Protein AF-A0A7C3HIM6-F1 (afdb_monomer_lite)

pLDDT: mean 92.61, std 7.05, range [68.31, 98.56]

Sequence (93 aa):
MKTLIVLCTMFIWVIGAFGQSPQSFRYQCIVRDGNGDLVVNQPVSFQISLISGSVTGAVMYVETHDVTTNPFGLASLSIGEGTLVSGSFAGIN

Radius of gyration: 21.49 Å; chains: 1; bounding box: 49×36×57 Å

Secondary structure (DSSP, 8-state):
-HHHHHHHHHHHHHHT-PPPPPS-EEEEEE-B-TTS-B--S-EEEEEEEEE-SSTTS-EEEEEEEEEE--TT-EEEEEETSSEEEEE-GGG--

Structure (mmCIF, N/CA/C/O backbone):
data_AF-A0A7C3HIM6-F1
#
_entry.id   AF-A0A7C3HIM6-F1
#
loop_
_atom_site.group_PDB
_atom_site.id
_atom_site.type_symbol
_atom_site.label_atom_id
_atom_site.label_alt_id
_atom_site.label_comp_id
_atom_site.label_asym_id
_atom_site.label_entity_id
_atom_site.label_seq_id
_atom_site.pdbx_PDB_ins_code
_atom_site.Cartn_x
_atom_site.Cartn_y
_atom_site.Cartn_z
_atom_site.occupancy
_atom_site.B_iso_or_equiv
_atom_sit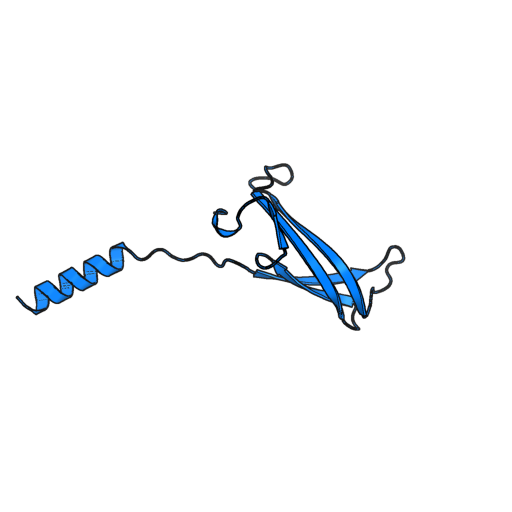e.auth_seq_id
_atom_site.auth_comp_id
_atom_site.auth_asym_id
_atom_site.auth_atom_id
_atom_site.pdbx_PDB_model_num
ATOM 1 N N . MET A 1 1 ? 41.279 12.942 -34.809 1.00 70.44 1 MET A N 1
ATOM 2 C CA . MET A 1 1 ? 39.866 13.219 -35.172 1.00 70.44 1 MET A CA 1
ATOM 3 C C . MET A 1 1 ? 38.920 12.132 -34.668 1.00 70.44 1 MET A C 1
ATOM 5 O O . MET A 1 1 ? 38.007 12.466 -33.932 1.00 70.44 1 MET A O 1
ATOM 9 N N . LYS A 1 2 ? 39.162 10.843 -34.958 1.00 79.00 2 LYS A N 1
ATOM 10 C CA . LYS A 1 2 ? 38.339 9.723 -34.449 1.00 79.00 2 LYS A CA 1
ATOM 11 C C . LYS A 1 2 ? 38.202 9.689 -32.916 1.00 79.00 2 LYS A C 1
ATOM 13 O O . LYS A 1 2 ? 37.100 9.547 -32.409 1.00 79.00 2 LYS A O 1
ATOM 18 N N . THR A 1 3 ? 39.298 9.899 -32.187 1.00 83.75 3 THR A N 1
ATOM 19 C CA . THR A 1 3 ? 39.316 9.967 -30.713 1.00 83.75 3 THR A CA 1
ATOM 20 C C . THR A 1 3 ? 38.520 11.143 -30.147 1.00 83.75 3 THR A C 1
ATOM 22 O O . THR A 1 3 ? 37.834 10.986 -29.146 1.00 83.75 3 THR A O 1
ATOM 25 N N . LEU A 1 4 ? 38.561 12.300 -30.815 1.00 88.00 4 LEU A N 1
ATOM 26 C CA . LEU A 1 4 ? 37.798 13.486 -30.417 1.00 88.00 4 LEU A CA 1
ATOM 27 C C . LEU A 1 4 ? 36.288 13.265 -30.595 1.00 88.00 4 LEU A C 1
ATOM 29 O O . LEU A 1 4 ? 35.515 13.617 -29.715 1.00 88.00 4 LEU A O 1
ATOM 33 N N . ILE A 1 5 ? 35.883 12.623 -31.697 1.00 91.44 5 ILE A N 1
ATOM 34 C CA . ILE A 1 5 ? 34.478 12.276 -31.952 1.00 91.44 5 ILE A CA 1
ATOM 35 C C . ILE A 1 5 ? 33.963 11.321 -30.869 1.00 91.44 5 ILE A C 1
ATOM 37 O O . ILE A 1 5 ? 32.925 11.594 -30.281 1.00 91.44 5 ILE A O 1
ATOM 41 N N . VAL A 1 6 ? 34.716 10.263 -30.543 1.00 91.81 6 VAL A N 1
ATOM 42 C CA . VAL A 1 6 ? 34.343 9.302 -29.487 1.00 91.81 6 VAL A CA 1
ATOM 43 C C . VAL A 1 6 ? 34.192 9.989 -28.125 1.00 91.81 6 VAL A C 1
ATOM 45 O O . VAL A 1 6 ? 33.221 9.726 -27.419 1.0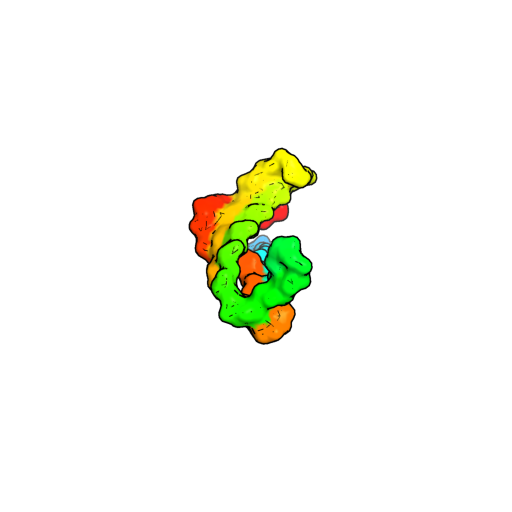0 91.81 6 VAL A O 1
ATOM 48 N N . LEU A 1 7 ? 35.106 10.901 -27.776 1.00 90.75 7 LEU A N 1
ATOM 49 C CA . LEU A 1 7 ? 35.046 11.641 -26.515 1.00 90.75 7 LEU A CA 1
ATOM 50 C C . LEU A 1 7 ? 33.813 12.556 -26.452 1.00 90.75 7 LEU A C 1
ATOM 52 O O . LEU A 1 7 ? 33.105 12.562 -25.449 1.00 90.75 7 LEU A O 1
ATOM 56 N N . CYS A 1 8 ? 33.516 13.284 -27.533 1.00 89.56 8 CYS A N 1
ATOM 57 C CA . CYS A 1 8 ? 32.324 14.127 -27.621 1.00 89.56 8 CYS A CA 1
ATOM 58 C C . CYS A 1 8 ? 31.035 13.304 -27.534 1.00 89.56 8 CYS A C 1
ATOM 60 O O . CYS A 1 8 ? 30.113 13.701 -26.826 1.00 89.56 8 CYS A O 1
ATOM 62 N N . THR A 1 9 ? 30.966 12.146 -28.199 1.00 87.50 9 THR A N 1
ATOM 63 C CA . THR A 1 9 ? 29.803 11.256 -28.099 1.00 87.50 9 THR A CA 1
ATOM 64 C C . THR A 1 9 ? 29.626 10.755 -26.668 1.00 87.50 9 THR A C 1
ATOM 66 O O . THR A 1 9 ? 28.525 10.836 -26.136 1.00 87.50 9 THR A O 1
ATOM 69 N N . MET A 1 10 ? 30.697 10.312 -26.007 1.00 87.12 10 MET A N 1
ATOM 70 C CA . MET A 1 10 ? 30.636 9.850 -24.616 1.00 87.12 10 MET A CA 1
ATOM 71 C C . MET A 1 10 ? 30.191 10.963 -23.656 1.00 87.12 10 MET A C 1
ATOM 73 O O . MET A 1 10 ? 29.386 10.716 -22.763 1.00 87.12 10 MET A O 1
ATOM 77 N N . PHE A 1 11 ? 30.651 12.197 -23.875 1.00 85.25 11 PHE A N 1
ATOM 78 C CA . PHE A 1 11 ? 30.257 13.350 -23.066 1.00 85.25 11 PHE A CA 1
ATOM 79 C C . PHE A 1 11 ? 28.763 13.674 -23.212 1.00 85.25 11 PHE A C 1
ATOM 81 O O . PHE A 1 11 ? 28.106 13.962 -22.220 1.00 85.25 11 PHE A O 1
ATOM 88 N N . ILE A 1 12 ? 28.198 13.545 -24.418 1.00 87.00 12 ILE A N 1
ATOM 89 C CA . ILE A 1 12 ? 26.761 13.761 -24.670 1.00 87.00 12 ILE A CA 1
ATOM 90 C C . ILE A 1 12 ? 25.891 12.745 -23.911 1.00 87.00 12 ILE A C 1
ATOM 92 O O . ILE A 1 12 ? 24.845 13.114 -23.383 1.00 87.00 12 ILE A O 1
ATOM 96 N N . TRP A 1 13 ? 26.332 11.489 -23.797 1.00 81.88 13 TRP A N 1
ATOM 97 C CA . TRP A 1 13 ? 25.593 10.447 -23.071 1.00 81.88 13 TRP A CA 1
ATOM 98 C C . TRP A 1 13 ? 25.547 10.670 -21.555 1.00 81.88 13 TRP A C 1
ATOM 100 O O . TRP A 1 13 ? 24.551 10.329 -20.921 1.00 81.88 13 TRP A O 1
ATOM 110 N N . VAL A 1 14 ? 26.583 11.274 -20.968 1.00 83.25 14 VAL A N 1
ATOM 111 C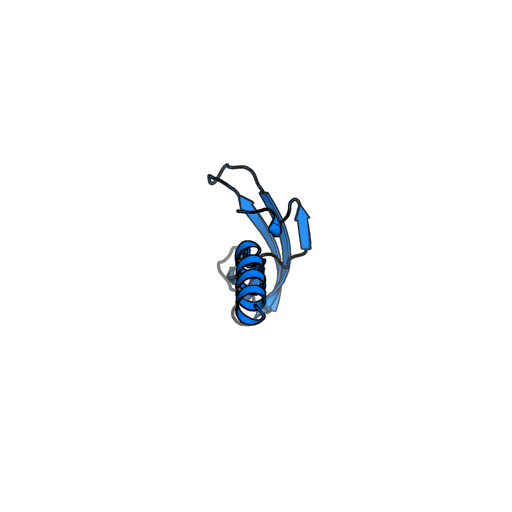 CA . VAL A 1 14 ? 26.633 11.546 -19.519 1.00 83.25 14 VAL A CA 1
ATOM 112 C C . VAL A 1 14 ? 25.644 12.643 -19.109 1.00 83.25 14 VAL A C 1
ATOM 114 O O . VAL A 1 14 ? 25.092 12.587 -18.015 1.00 83.25 14 VAL A O 1
ATOM 117 N N . ILE A 1 15 ? 25.361 13.610 -19.986 1.00 79.12 15 ILE A N 1
ATOM 118 C CA . ILE A 1 15 ? 24.468 14.742 -19.677 1.00 79.12 15 ILE A CA 1
ATOM 119 C C . ILE A 1 15 ? 22.996 14.290 -19.572 1.00 79.12 15 ILE A C 1
ATOM 121 O O . ILE A 1 15 ? 22.197 14.942 -18.908 1.00 79.12 15 ILE A O 1
ATOM 125 N N . GLY A 1 16 ? 22.631 13.166 -20.201 1.00 73.81 16 GLY A N 1
ATOM 126 C CA . GLY A 1 16 ? 21.267 12.622 -20.192 1.00 73.81 16 GLY A CA 1
ATOM 127 C C . GLY A 1 16 ? 20.970 11.613 -19.077 1.00 73.81 16 GLY A C 1
ATOM 128 O O . GLY A 1 16 ? 19.878 11.047 -19.052 1.00 73.81 16 GLY A O 1
ATOM 129 N N . ALA A 1 17 ? 21.922 11.337 -18.184 1.00 78.62 17 ALA A N 1
ATOM 130 C CA . ALA A 1 17 ? 21.743 10.340 -17.136 1.00 78.62 17 ALA A CA 1
ATOM 131 C C . ALA A 1 17 ? 20.921 10.907 -15.963 1.00 78.62 17 ALA A C 1
ATOM 133 O O . ALA A 1 17 ? 21.454 11.582 -15.085 1.00 78.62 17 ALA A O 1
ATOM 134 N N . PHE A 1 18 ? 19.622 10.601 -15.926 1.00 78.88 18 PHE A N 1
ATOM 135 C CA . PHE A 1 18 ? 18.778 10.809 -14.746 1.00 78.88 18 PHE A CA 1
ATOM 136 C C . PHE A 1 18 ? 18.765 9.546 -13.877 1.00 78.88 18 PHE A C 1
ATOM 138 O O . PHE A 1 18 ? 18.642 8.433 -14.391 1.00 78.88 18 PHE A O 1
ATOM 145 N N . GLY A 1 19 ? 18.862 9.705 -12.557 1.00 79.25 19 GLY A N 1
ATOM 146 C CA . GLY A 1 19 ? 18.645 8.600 -11.624 1.00 79.25 19 GLY A CA 1
ATOM 147 C C . GLY A 1 19 ? 17.160 8.247 -11.558 1.00 79.25 19 GLY A C 1
ATOM 148 O O . GLY A 1 19 ? 16.353 9.087 -11.172 1.00 79.25 19 GLY A O 1
ATOM 149 N N . GLN A 1 20 ? 16.794 7.021 -11.935 1.00 80.12 20 GLN A N 1
ATOM 150 C CA . GLN A 1 20 ? 15.435 6.506 -11.737 1.00 80.12 20 GLN A CA 1
ATOM 151 C C . GLN A 1 20 ? 15.237 6.220 -10.240 1.00 80.12 20 GLN A C 1
ATOM 153 O O . GLN A 1 20 ? 15.971 5.407 -9.672 1.00 80.12 20 GLN A O 1
ATOM 158 N N . SER A 1 21 ? 14.273 6.884 -9.595 1.00 83.62 21 SER A N 1
ATOM 159 C CA . SER A 1 21 ? 13.882 6.541 -8.226 1.00 83.62 21 SER A CA 1
ATOM 160 C C . SER A 1 21 ? 13.173 5.179 -8.213 1.00 83.62 21 SER A C 1
ATOM 162 O O . SER A 1 21 ? 12.411 4.875 -9.142 1.00 83.62 21 SER A O 1
ATOM 164 N N . PRO A 1 22 ? 13.405 4.334 -7.188 1.00 87.88 22 PRO A N 1
ATOM 165 C CA . PRO A 1 22 ? 12.655 3.095 -7.027 1.00 87.88 22 PRO A CA 1
ATOM 166 C C . PRO A 1 22 ? 11.149 3.373 -7.018 1.00 87.88 22 PRO A C 1
ATOM 168 O O . PRO A 1 22 ? 10.685 4.263 -6.312 1.00 87.88 22 PRO A O 1
ATOM 171 N N . GLN A 1 23 ? 10.396 2.604 -7.801 1.00 90.50 23 GLN A N 1
ATOM 172 C CA . GLN A 1 23 ? 8.940 2.754 -7.925 1.00 90.50 23 GLN A CA 1
ATOM 173 C C . GLN A 1 23 ? 8.163 1.898 -6.919 1.00 90.50 23 GLN A C 1
ATOM 175 O O . GLN A 1 23 ? 6.937 1.902 -6.916 1.00 90.50 23 GLN A O 1
ATOM 180 N N . SER A 1 24 ? 8.873 1.156 -6.070 1.00 94.81 24 SER A N 1
ATOM 181 C CA . SER A 1 24 ? 8.276 0.370 -5.003 1.00 94.81 24 SER A CA 1
ATOM 182 C C . SER A 1 24 ? 9.265 0.108 -3.870 1.00 94.81 24 SER A C 1
ATOM 184 O O . SER A 1 24 ? 10.485 0.211 -4.037 1.00 94.81 24 SER A O 1
ATOM 186 N N . PHE A 1 25 ? 8.741 -0.233 -2.694 1.00 95.19 25 PHE A N 1
ATOM 187 C CA . PHE A 1 25 ? 9.533 -0.696 -1.556 1.00 95.19 25 PHE A CA 1
ATOM 188 C C . PHE A 1 25 ? 8.779 -1.751 -0.742 1.00 95.19 25 PHE A C 1
ATOM 190 O O . PHE A 1 25 ? 7.555 -1.861 -0.789 1.00 95.19 25 PHE A O 1
ATOM 197 N N . ARG A 1 26 ? 9.519 -2.570 0.011 1.00 97.38 26 ARG A N 1
ATOM 198 C CA . ARG A 1 26 ? 8.940 -3.677 0.784 1.00 97.38 26 ARG A CA 1
ATOM 199 C C . ARG A 1 26 ? 8.494 -3.201 2.161 1.00 97.38 26 ARG A C 1
ATOM 201 O O . ARG A 1 26 ? 9.232 -2.493 2.840 1.00 97.38 26 ARG A O 1
ATOM 208 N N . TYR A 1 27 ? 7.329 -3.664 2.598 1.00 97.56 27 TYR A N 1
ATOM 209 C CA . TYR A 1 27 ? 6.842 -3.472 3.961 1.00 97.56 27 TYR A CA 1
ATOM 210 C C . TYR A 1 27 ? 6.313 -4.793 4.518 1.00 97.56 27 TYR A C 1
ATOM 212 O O . TYR A 1 27 ? 5.684 -5.569 3.799 1.00 97.56 27 TYR A O 1
ATOM 220 N N . GLN A 1 28 ? 6.586 -5.063 5.792 1.00 97.94 28 GLN A N 1
ATOM 221 C CA . GLN A 1 28 ? 6.078 -6.240 6.489 1.00 97.94 28 GLN A CA 1
ATOM 222 C C . GLN A 1 28 ? 5.513 -5.838 7.845 1.00 97.94 28 GLN A C 1
ATOM 224 O O . GLN A 1 28 ? 6.110 -5.031 8.557 1.00 97.94 28 GLN A O 1
ATOM 229 N N . CYS A 1 29 ? 4.379 -6.425 8.213 1.00 97.50 29 CYS A N 1
ATOM 230 C CA . CYS A 1 29 ? 3.758 -6.214 9.515 1.00 97.50 29 CYS A CA 1
ATOM 231 C C . CYS A 1 29 ? 3.112 -7.496 10.037 1.00 97.50 29 CYS A C 1
ATOM 233 O O . CYS A 1 29 ? 2.797 -8.403 9.270 1.00 97.50 29 CYS A O 1
ATOM 235 N N . ILE A 1 30 ? 2.919 -7.569 11.353 1.00 98.19 30 ILE A N 1
ATOM 236 C CA . ILE A 1 30 ? 2.155 -8.638 12.000 1.00 98.19 30 ILE A CA 1
ATOM 237 C C . ILE A 1 30 ? 0.759 -8.098 12.287 1.00 98.19 30 ILE A C 1
ATOM 239 O O . ILE A 1 30 ? 0.621 -7.075 12.960 1.00 98.19 30 ILE A O 1
ATOM 243 N N . VAL A 1 31 ? -0.264 -8.786 11.792 1.00 98.19 31 VAL A N 1
ATOM 244 C CA . VAL A 1 31 ? -1.664 -8.401 11.974 1.00 98.19 31 VAL A CA 1
ATOM 245 C C . VAL A 1 31 ? -2.224 -9.076 13.221 1.00 98.19 31 VAL A C 1
ATOM 247 O O . VAL A 1 31 ? -2.093 -10.290 13.403 1.00 98.19 31 VAL A O 1
ATOM 250 N N . ARG A 1 32 ? -2.859 -8.276 14.079 1.00 98.00 32 ARG A N 1
ATOM 251 C CA . ARG A 1 32 ? -3.572 -8.729 15.275 1.00 98.00 32 ARG A CA 1
ATOM 252 C C . ARG A 1 32 ? -5.012 -8.239 15.253 1.00 98.00 32 ARG A C 1
ATOM 254 O O . ARG A 1 32 ? -5.291 -7.202 14.654 1.00 98.00 32 ARG A O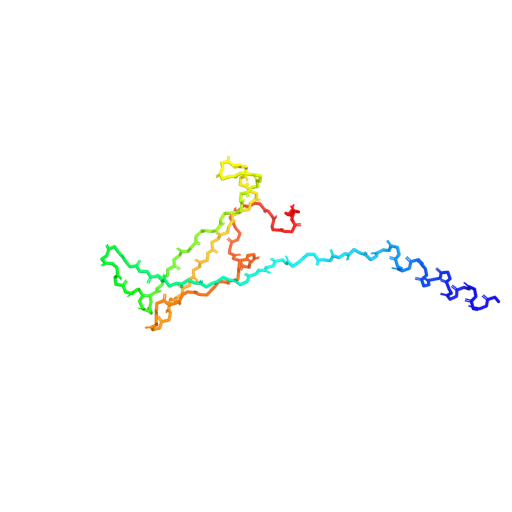 1
ATOM 261 N N . ASP A 1 33 ? -5.904 -8.987 15.887 1.00 96.44 33 ASP A N 1
ATOM 262 C CA . ASP A 1 33 ? -7.307 -8.609 16.036 1.00 96.44 33 ASP A CA 1
ATOM 263 C C . ASP A 1 33 ? -7.545 -7.702 17.262 1.00 96.44 33 ASP A C 1
ATOM 265 O O . ASP A 1 33 ? -6.608 -7.279 17.946 1.00 96.44 33 ASP A O 1
ATOM 269 N N . GLY A 1 34 ? -8.814 -7.390 17.545 1.00 96.38 34 GLY A N 1
ATOM 270 C CA . GLY A 1 34 ? -9.205 -6.539 18.675 1.00 96.38 34 GLY A CA 1
ATOM 271 C C . GLY A 1 34 ? -8.922 -7.131 20.062 1.00 96.38 34 GLY A C 1
ATOM 272 O O . GLY A 1 34 ? -8.885 -6.379 21.033 1.00 96.38 34 GLY A O 1
ATOM 273 N N . ASN A 1 35 ? -8.687 -8.442 20.160 1.00 97.50 35 ASN A N 1
ATOM 274 C CA . ASN A 1 35 ? -8.291 -9.123 21.394 1.00 97.50 35 ASN A CA 1
ATOM 275 C C . ASN A 1 35 ? -6.762 -9.232 21.527 1.00 97.50 35 ASN A C 1
ATOM 277 O O . ASN A 1 35 ? -6.256 -9.632 22.575 1.00 97.50 35 ASN A O 1
ATOM 281 N N . GLY A 1 36 ? -6.017 -8.844 20.487 1.00 96.62 36 GLY A N 1
ATOM 282 C CA . GLY A 1 36 ? -4.564 -8.955 20.416 1.00 96.62 36 GLY A CA 1
ATOM 283 C C . GLY A 1 36 ? -4.074 -10.297 19.871 1.00 96.62 36 GLY A C 1
ATOM 284 O O . GLY A 1 36 ? -2.856 -10.506 19.810 1.00 96.62 36 GLY A O 1
ATOM 285 N N . ASP A 1 37 ? -4.974 -11.179 19.439 1.00 98.06 37 ASP A N 1
ATOM 286 C CA . ASP A 1 37 ? -4.631 -12.475 18.861 1.00 98.06 37 ASP A CA 1
ATOM 287 C C . ASP A 1 37 ? -4.108 -12.316 17.431 1.00 98.06 37 ASP A C 1
ATOM 289 O O . ASP A 1 37 ? -4.438 -11.362 16.725 1.00 98.06 37 ASP A O 1
ATOM 293 N N . LEU A 1 38 ? -3.240 -13.236 16.996 1.00 98.12 38 LEU A N 1
ATOM 294 C CA . LEU A 1 38 ? -2.689 -13.204 15.641 1.00 98.12 38 LEU A CA 1
ATOM 295 C C . LEU A 1 38 ? -3.770 -13.541 14.611 1.00 98.12 38 LEU A C 1
ATOM 297 O O . LEU A 1 38 ? -4.417 -14.585 14.687 1.00 98.12 38 LEU A O 1
ATOM 301 N N . VAL A 1 39 ? -3.875 -12.712 13.575 1.00 98.25 39 VAL A N 1
ATOM 302 C CA . VAL A 1 39 ? -4.712 -12.997 12.407 1.00 98.25 39 VAL A CA 1
ATOM 303 C C . VAL A 1 39 ? -3.910 -13.893 11.466 1.00 98.25 39 VAL A C 1
ATOM 305 O O . VAL A 1 39 ? -3.134 -13.401 10.652 1.00 98.25 39 VAL A O 1
ATOM 308 N N . VAL A 1 40 ? -4.033 -15.214 11.609 1.00 98.31 40 VAL A N 1
ATOM 309 C CA . VAL A 1 40 ? -3.219 -16.211 10.880 1.00 98.31 40 VAL A CA 1
ATOM 310 C C . VAL A 1 40 ? -3.956 -16.805 9.679 1.00 98.31 40 VAL A C 1
ATOM 312 O O . VAL A 1 40 ? -5.090 -17.252 9.819 1.00 98.31 40 VAL A O 1
ATOM 315 N N . ASN A 1 41 ? -3.300 -16.886 8.515 1.00 98.00 41 ASN A N 1
ATOM 316 C CA . ASN A 1 41 ? -3.862 -17.476 7.287 1.00 98.00 41 ASN A CA 1
ATOM 317 C C . ASN A 1 41 ? -5.225 -16.890 6.874 1.00 98.00 41 ASN A C 1
ATOM 319 O O . ASN A 1 41 ? -6.095 -17.619 6.399 1.00 98.00 41 ASN A O 1
ATOM 323 N N . GLN A 1 42 ? -5.423 -15.584 7.072 1.00 98.00 42 GLN A N 1
ATOM 324 C CA . GLN A 1 42 ? -6.670 -14.893 6.732 1.00 98.00 42 GLN A CA 1
ATOM 325 C C . GLN A 1 42 ? -6.419 -13.784 5.705 1.00 98.00 42 GLN A C 1
ATOM 327 O O . GLN A 1 42 ? -5.352 -13.159 5.740 1.00 98.00 42 GLN A O 1
ATOM 332 N N . PRO A 1 43 ? -7.383 -13.515 4.805 1.00 97.81 43 PRO A N 1
ATOM 333 C CA . PRO A 1 43 ? -7.325 -12.364 3.917 1.00 97.81 43 PRO A CA 1
ATOM 334 C C . PRO A 1 43 ? -7.473 -11.064 4.718 1.00 97.81 43 PRO A C 1
ATOM 336 O O . PRO A 1 43 ? -8.352 -10.938 5.571 1.00 97.81 43 PRO A O 1
ATOM 339 N N . VAL A 1 44 ? -6.611 -10.094 4.426 1.00 97.62 44 VAL A N 1
ATOM 340 C CA . VAL A 1 44 ? -6.596 -8.761 5.029 1.00 97.62 44 VAL A CA 1
ATOM 341 C C . VAL A 1 44 ? -6.354 -7.731 3.930 1.00 97.62 44 VAL A C 1
ATOM 343 O O . VAL A 1 44 ? -5.406 -7.849 3.150 1.00 97.62 44 VAL A O 1
ATOM 346 N N . SER A 1 45 ? -7.202 -6.707 3.898 1.00 97.69 45 SER A N 1
ATOM 347 C CA . SER A 1 45 ? -7.078 -5.584 2.971 1.00 97.69 45 SER A CA 1
ATOM 348 C C . SER A 1 45 ? -6.368 -4.411 3.644 1.00 97.69 45 SER A C 1
ATOM 350 O O . SER A 1 45 ? -6.706 -4.023 4.763 1.00 97.69 45 SER A O 1
ATOM 352 N N . PHE A 1 46 ? -5.405 -3.818 2.947 1.00 98.19 46 PHE A N 1
ATOM 353 C CA . PHE A 1 46 ? -4.660 -2.641 3.380 1.00 98.19 46 PHE A CA 1
ATOM 354 C C . PHE A 1 46 ? -4.918 -1.490 2.416 1.00 98.19 46 PHE A C 1
ATOM 356 O O . PHE A 1 46 ? -4.932 -1.689 1.205 1.00 98.19 46 PHE A O 1
ATOM 363 N N . GLN A 1 47 ? -5.060 -0.279 2.951 1.00 98.00 47 GLN A N 1
ATOM 364 C CA . GLN A 1 47 ? -4.967 0.956 2.178 1.00 98.00 47 GLN A CA 1
ATOM 365 C C . GLN A 1 47 ? -3.699 1.690 2.597 1.00 98.00 47 GLN A C 1
ATOM 367 O O . GLN A 1 47 ? -3.472 1.907 3.788 1.00 98.00 47 GLN A O 1
ATOM 372 N N . ILE A 1 48 ? -2.886 2.070 1.618 1.00 97.56 48 ILE A N 1
ATOM 373 C CA . ILE A 1 48 ? -1.648 2.811 1.827 1.00 97.56 48 ILE A CA 1
ATOM 374 C C . ILE A 1 48 ? -1.819 4.196 1.222 1.00 97.56 48 ILE A C 1
ATOM 376 O O . ILE A 1 48 ? -2.121 4.319 0.038 1.00 97.56 48 ILE A O 1
ATOM 380 N N . SER A 1 49 ? -1.596 5.224 2.039 1.00 96.19 49 SER A N 1
ATOM 381 C CA . SER A 1 49 ? -1.669 6.628 1.634 1.00 96.19 49 SER A CA 1
ATOM 382 C C . SER A 1 49 ? -0.329 7.303 1.898 1.00 96.19 49 SER A C 1
ATOM 384 O O . SER A 1 49 ? 0.170 7.269 3.023 1.00 96.19 49 SER A O 1
ATOM 386 N N . LEU A 1 50 ? 0.247 7.936 0.877 1.00 93.88 50 LEU A N 1
ATOM 387 C CA . LEU A 1 50 ? 1.462 8.737 1.016 1.00 93.88 50 LEU A CA 1
ATOM 388 C C . LEU A 1 50 ? 1.085 10.211 1.146 1.00 93.88 50 LEU A C 1
ATOM 390 O O . LEU A 1 50 ? 0.448 10.785 0.261 1.00 93.88 50 LEU A O 1
ATOM 394 N N . ILE A 1 51 ? 1.475 10.808 2.270 1.00 93.81 51 ILE A N 1
ATOM 395 C CA . ILE A 1 51 ? 1.163 12.191 2.638 1.00 93.81 51 ILE A CA 1
ATOM 396 C C . ILE A 1 51 ? 2.453 13.009 2.575 1.00 93.81 51 ILE A C 1
ATOM 398 O O . ILE A 1 51 ? 3.486 12.566 3.077 1.00 93.81 51 ILE A O 1
ATOM 402 N N . SER A 1 52 ? 2.410 14.189 1.954 1.00 89.88 52 SER A N 1
ATOM 403 C CA . SER A 1 52 ? 3.594 15.039 1.778 1.00 89.88 52 SER A CA 1
ATOM 404 C C . SER A 1 52 ? 3.665 16.189 2.787 1.00 89.88 52 SER A C 1
ATOM 406 O O . SER A 1 52 ? 2.659 16.820 3.113 1.00 89.88 52 SER A O 1
ATOM 408 N N . GLY A 1 53 ? 4.877 16.490 3.264 1.00 88.88 53 GLY A N 1
ATOM 409 C CA . GLY A 1 53 ? 5.209 17.653 4.097 1.00 88.88 53 GLY A CA 1
ATOM 410 C C . GLY A 1 53 ? 4.884 17.512 5.587 1.00 88.88 53 GLY A C 1
ATOM 411 O O . GLY A 1 53 ? 5.734 17.801 6.427 1.00 88.88 53 GLY A O 1
ATOM 412 N N . SER A 1 54 ? 3.679 17.064 5.940 1.00 90.88 54 SER A N 1
ATOM 413 C CA . SER A 1 54 ? 3.271 16.843 7.334 1.00 90.88 54 SER A CA 1
ATOM 414 C C . SER A 1 54 ? 2.250 15.711 7.451 1.00 90.88 54 SER A C 1
ATOM 416 O O . SER A 1 54 ? 1.688 15.260 6.457 1.00 90.88 54 SER A O 1
ATOM 418 N N . VAL A 1 55 ? 1.956 15.282 8.682 1.00 88.44 55 VAL A N 1
ATOM 419 C CA . VAL A 1 55 ? 0.928 14.259 8.962 1.00 88.44 55 VAL A CA 1
ATOM 420 C C . VAL A 1 55 ? -0.490 14.678 8.545 1.00 88.44 55 VAL A C 1
ATOM 422 O O . VAL A 1 55 ? -1.353 13.825 8.378 1.00 88.44 55 VAL A O 1
ATOM 425 N N . THR A 1 56 ? -0.731 15.979 8.363 1.00 91.44 56 THR A N 1
ATOM 426 C CA . THR A 1 56 ? -1.994 16.550 7.863 1.00 91.44 56 THR A CA 1
ATOM 427 C C . THR A 1 56 ? -1.854 17.137 6.456 1.00 91.44 56 THR A C 1
ATOM 429 O O . THR A 1 56 ? -2.706 17.912 6.023 1.00 91.44 56 THR A O 1
ATOM 432 N N . GLY A 1 57 ? -0.758 16.829 5.762 1.00 90.56 57 GLY A N 1
ATOM 433 C CA . GLY A 1 57 ? -0.473 17.339 4.430 1.00 90.56 57 GLY A CA 1
ATOM 434 C C . GLY A 1 57 ? -1.382 16.757 3.347 1.00 90.56 57 GLY A C 1
ATOM 435 O O . GLY A 1 57 ? -2.322 16.005 3.607 1.00 90.56 57 GLY A O 1
ATOM 436 N N . ALA A 1 58 ? -1.089 17.106 2.097 1.00 91.69 58 ALA A N 1
ATOM 437 C CA . ALA A 1 58 ? -1.825 16.570 0.960 1.00 91.69 58 ALA A CA 1
ATOM 438 C C . ALA A 1 58 ? -1.505 15.082 0.756 1.00 91.69 58 ALA A C 1
ATOM 440 O O . ALA A 1 58 ? -0.341 14.672 0.801 1.00 91.69 58 ALA A O 1
ATOM 441 N N . VAL A 1 59 ? -2.544 14.287 0.491 1.00 94.50 59 VAL A N 1
ATOM 442 C CA . VAL A 1 59 ? -2.396 12.895 0.060 1.00 94.50 59 VAL A CA 1
ATOM 443 C C . VAL A 1 59 ? -1.985 12.896 -1.410 1.00 94.50 59 VAL A C 1
ATOM 445 O O . VAL A 1 59 ? -2.747 13.330 -2.271 1.00 94.50 59 VAL A O 1
ATOM 448 N N . MET A 1 60 ? -0.773 12.426 -1.690 1.00 94.31 60 MET A N 1
ATOM 449 C CA . MET A 1 60 ? -0.186 12.428 -3.034 1.00 94.31 60 MET A CA 1
ATOM 450 C C . MET A 1 60 ? -0.440 11.125 -3.792 1.00 94.31 60 MET A C 1
ATOM 452 O O . MET A 1 60 ? -0.386 11.103 -5.022 1.00 94.31 60 MET A O 1
ATOM 456 N N . TYR A 1 61 ? -0.698 10.038 -3.065 1.00 96.38 61 TYR A N 1
ATOM 457 C CA . TYR A 1 61 ? -0.879 8.705 -3.625 1.00 96.38 61 TYR A CA 1
ATOM 458 C C . TYR A 1 61 ? -1.671 7.820 -2.674 1.00 96.38 61 TYR A C 1
ATOM 460 O O . TYR A 1 61 ? -1.434 7.860 -1.464 1.00 96.38 61 TYR A O 1
ATOM 468 N N . VAL A 1 62 ? -2.580 7.022 -3.233 1.00 97.81 62 VAL A N 1
ATOM 469 C CA . VAL A 1 62 ? -3.352 6.010 -2.511 1.00 97.81 62 VAL A CA 1
ATOM 470 C C . VAL A 1 62 ? -3.394 4.723 -3.325 1.00 97.81 62 VAL A C 1
ATOM 472 O O . VAL A 1 62 ? -3.745 4.737 -4.507 1.00 97.81 62 VAL A O 1
ATOM 475 N N . GLU A 1 63 ? -3.110 3.603 -2.670 1.00 98.19 63 GLU A N 1
ATOM 476 C CA . GLU A 1 63 ? -3.267 2.258 -3.225 1.00 98.19 63 GLU A CA 1
ATOM 477 C C . GLU A 1 63 ? -3.904 1.304 -2.215 1.00 98.19 63 GLU A C 1
ATOM 479 O O . GLU A 1 63 ? -3.916 1.562 -1.007 1.00 98.19 63 GLU A O 1
ATOM 484 N N . THR A 1 64 ? -4.404 0.175 -2.710 1.00 98.50 64 THR A N 1
ATOM 485 C CA . THR A 1 64 ? -4.884 -0.933 -1.885 1.00 98.50 64 THR A CA 1
ATOM 486 C C . THR A 1 64 ? -4.139 -2.230 -2.170 1.00 98.50 64 THR A C 1
ATOM 488 O O . THR A 1 64 ? -3.669 -2.476 -3.281 1.00 98.50 64 THR A O 1
ATOM 491 N N . HIS A 1 65 ? -4.050 -3.078 -1.149 1.00 98.44 65 HIS A N 1
ATOM 492 C CA . HIS A 1 65 ? -3.473 -4.418 -1.220 1.00 98.44 65 HIS A CA 1
ATOM 493 C C . HIS A 1 65 ? -4.403 -5.413 -0.549 1.00 98.44 65 HIS A C 1
ATOM 495 O O . HIS A 1 65 ? -4.794 -5.198 0.594 1.00 98.44 65 HIS A O 1
ATOM 501 N N . ASP A 1 66 ? -4.676 -6.525 -1.219 1.00 97.81 66 ASP A N 1
ATOM 502 C CA . ASP A 1 66 ? -5.344 -7.680 -0.628 1.00 97.81 66 ASP A CA 1
ATOM 503 C C . ASP A 1 66 ? -4.310 -8.787 -0.442 1.00 97.81 66 ASP A C 1
ATOM 505 O O . ASP A 1 66 ? -3.794 -9.349 -1.411 1.00 97.81 66 ASP A O 1
ATOM 509 N N . VAL A 1 67 ? -3.959 -9.079 0.810 1.00 97.38 67 VAL A N 1
ATOM 510 C CA . VAL A 1 67 ? -2.930 -10.071 1.147 1.00 97.38 67 VAL A CA 1
ATOM 511 C C . VAL A 1 67 ? -3.469 -11.071 2.154 1.00 97.38 67 VAL A C 1
ATOM 513 O O . VAL A 1 67 ? -4.277 -10.744 3.016 1.00 97.38 67 VAL A O 1
ATOM 516 N N . THR A 1 68 ? -3.012 -12.315 2.060 1.00 98.38 68 THR A N 1
ATOM 517 C CA . THR A 1 68 ? -3.295 -13.332 3.079 1.00 98.38 68 THR A CA 1
ATOM 518 C C . THR A 1 68 ? -2.118 -13.400 4.040 1.00 98.38 68 THR A C 1
ATOM 520 O O . THR A 1 68 ? -0.973 -13.539 3.602 1.00 98.38 68 THR A O 1
ATOM 523 N N . THR A 1 69 ? -2.374 -13.277 5.341 1.00 98.56 69 THR A N 1
ATOM 524 C CA . THR A 1 69 ? -1.327 -13.420 6.359 1.00 98.56 69 THR A CA 1
ATOM 525 C C . THR A 1 69 ? -0.783 -14.846 6.391 1.00 98.56 69 THR A C 1
ATOM 527 O O . THR A 1 69 ? -1.467 -15.797 6.028 1.00 98.56 69 THR A O 1
ATOM 530 N N . ASN A 1 70 ? 0.455 -15.029 6.842 1.00 98.25 70 ASN A N 1
ATOM 531 C CA . ASN A 1 70 ? 1.032 -16.367 7.007 1.00 98.25 70 ASN A CA 1
ATOM 532 C C . ASN A 1 70 ? 0.665 -16.990 8.385 1.00 98.25 70 ASN A C 1
ATOM 534 O O . ASN A 1 70 ? -0.021 -16.349 9.190 1.00 98.25 70 ASN A O 1
ATOM 538 N N . PRO A 1 71 ? 1.147 -18.206 8.720 1.00 98.44 71 PRO A N 1
ATOM 539 C CA . PRO A 1 71 ? 0.887 -18.843 10.019 1.00 98.44 71 PRO A CA 1
ATOM 540 C C . PRO A 1 71 ? 1.414 -18.084 11.248 1.00 98.44 71 PRO A C 1
ATOM 542 O O . PRO A 1 71 ? 1.064 -18.425 12.372 1.00 98.44 71 PRO A O 1
ATOM 545 N N . PHE A 1 72 ? 2.249 -17.064 11.047 1.00 97.75 72 PHE A N 1
ATOM 546 C CA . PHE A 1 72 ? 2.764 -16.177 12.091 1.00 97.75 72 PHE A CA 1
ATOM 547 C C . PHE A 1 72 ? 2.032 -14.823 12.122 1.00 97.75 72 PHE A C 1
ATOM 549 O O . PHE A 1 72 ? 2.469 -13.902 12.809 1.00 97.75 72 PHE A O 1
ATOM 556 N N . GLY A 1 73 ? 0.945 -14.676 11.357 1.00 97.56 73 GLY A N 1
ATOM 557 C CA . GLY A 1 73 ? 0.189 -13.430 11.229 1.00 97.56 73 GLY A CA 1
ATOM 558 C C . GLY A 1 73 ? 0.909 -12.346 10.422 1.00 97.56 73 GLY A C 1
ATOM 559 O O . GLY A 1 73 ? 0.492 -11.192 10.445 1.00 97.56 73 GLY A O 1
ATOM 560 N N . LEU A 1 74 ? 1.995 -12.687 9.720 1.00 98.31 74 LEU A N 1
ATOM 561 C CA . LEU A 1 74 ? 2.786 -11.736 8.942 1.00 98.31 74 LEU A CA 1
ATOM 562 C C . LEU A 1 74 ? 2.108 -11.444 7.597 1.00 98.31 74 LEU A C 1
ATOM 564 O O . LEU A 1 74 ? 1.839 -12.368 6.827 1.00 98.31 74 LEU A O 1
ATOM 568 N N . ALA A 1 75 ? 1.919 -10.166 7.290 1.00 98.44 75 ALA A N 1
ATOM 569 C CA . ALA A 1 75 ? 1.589 -9.645 5.970 1.00 98.44 75 ALA A CA 1
ATOM 570 C C . ALA A 1 75 ? 2.847 -9.051 5.317 1.00 98.44 75 ALA A C 1
ATOM 572 O O . ALA A 1 75 ? 3.652 -8.394 5.979 1.00 98.44 75 ALA A O 1
ATOM 573 N N . SER A 1 76 ? 3.031 -9.290 4.018 1.00 98.12 76 SER A N 1
ATOM 574 C CA . SER A 1 76 ? 4.139 -8.743 3.224 1.00 98.12 76 SER A CA 1
ATOM 575 C C . SER A 1 76 ? 3.590 -7.981 2.028 1.00 98.12 76 SER A C 1
ATOM 577 O O . SER A 1 76 ? 2.826 -8.539 1.249 1.00 98.12 76 SER A O 1
ATOM 579 N N . LEU A 1 77 ? 4.006 -6.727 1.870 1.00 97.69 77 LEU A N 1
ATOM 580 C CA . LEU A 1 77 ? 3.518 -5.801 0.853 1.00 97.69 77 LEU A CA 1
ATOM 581 C C . LEU A 1 77 ? 4.680 -5.284 -0.010 1.00 97.69 77 LEU A C 1
ATOM 583 O O . LEU A 1 77 ? 5.820 -5.172 0.457 1.00 97.69 77 LEU A O 1
ATOM 587 N N . SER A 1 78 ? 4.391 -5.005 -1.280 1.00 97.25 78 SER A N 1
ATOM 588 C CA . SER A 1 78 ? 5.209 -4.162 -2.166 1.00 97.25 78 SER A CA 1
ATOM 589 C C . SER A 1 78 ? 4.495 -2.816 -2.294 1.00 97.25 78 SER A C 1
ATOM 591 O O . SER A 1 78 ? 3.609 -2.678 -3.134 1.00 97.25 78 SER A O 1
ATOM 593 N N . ILE A 1 79 ? 4.825 -1.834 -1.460 1.00 96.75 79 ILE A N 1
ATOM 594 C CA . ILE A 1 79 ? 4.194 -0.514 -1.572 1.00 96.75 79 ILE A CA 1
ATOM 595 C C . ILE A 1 79 ? 4.646 0.128 -2.886 1.00 96.75 79 ILE A C 1
ATOM 597 O O . ILE A 1 79 ? 5.846 0.142 -3.153 1.00 96.75 79 ILE A O 1
ATOM 601 N N . GLY A 1 80 ? 3.705 0.620 -3.694 1.00 96.19 80 GLY A N 1
ATOM 602 C CA . GLY A 1 80 ? 3.925 1.095 -5.069 1.00 96.19 80 GLY A CA 1
ATOM 603 C C . GLY A 1 80 ? 3.556 0.077 -6.159 1.00 96.19 80 GLY A C 1
ATOM 604 O O . GLY A 1 80 ? 3.520 0.427 -7.334 1.00 96.19 80 GLY A O 1
ATOM 605 N N . GLU A 1 81 ? 3.247 -1.171 -5.788 1.00 96.50 81 GLU A N 1
ATOM 606 C CA . GLU A 1 81 ? 2.764 -2.226 -6.703 1.00 96.50 81 GLU A CA 1
ATOM 607 C C . GLU A 1 81 ? 1.329 -2.673 -6.369 1.00 96.50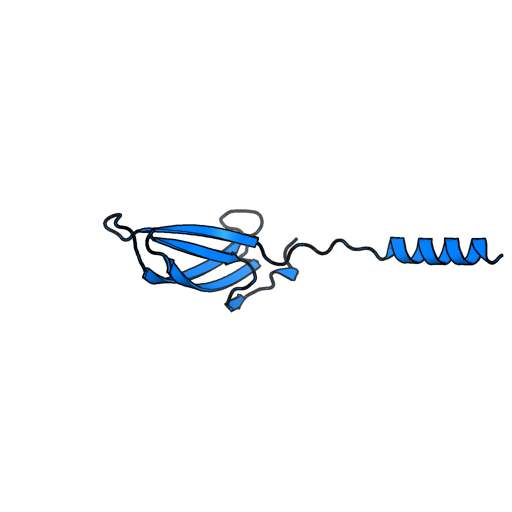 81 GLU A C 1
ATOM 609 O O . GLU A 1 81 ? 0.889 -3.737 -6.806 1.00 96.50 81 GLU A O 1
ATOM 614 N N . GLY A 1 82 ? 0.604 -1.897 -5.554 1.00 96.50 82 GLY A N 1
ATOM 615 C CA . GLY A 1 82 ? -0.784 -2.179 -5.197 1.00 96.50 82 GLY A CA 1
ATOM 616 C C . GLY A 1 82 ? -1.776 -1.825 -6.303 1.00 96.50 82 GLY A C 1
ATOM 617 O O . GLY A 1 82 ? -1.427 -1.357 -7.388 1.00 96.50 82 GLY A O 1
ATOM 618 N N . THR A 1 83 ? -3.061 -2.007 -6.008 1.00 97.88 83 THR A N 1
ATOM 619 C CA . THR A 1 83 ? -4.129 -1.494 -6.871 1.00 97.88 83 THR A CA 1
ATOM 620 C C . THR A 1 83 ? -4.247 0.011 -6.662 1.00 97.88 83 THR A C 1
ATOM 622 O O . THR A 1 83 ? -4.587 0.467 -5.570 1.00 97.88 83 THR A O 1
ATOM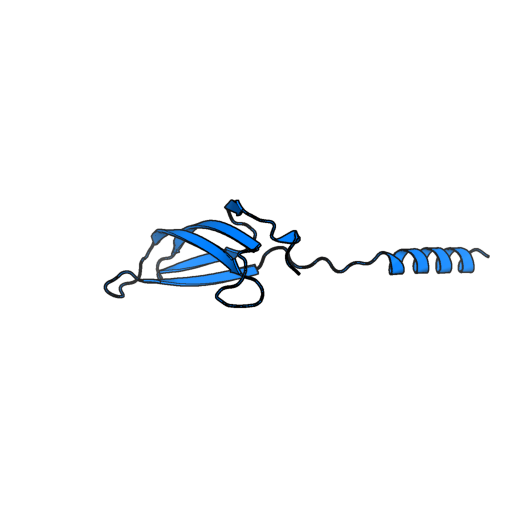 625 N N . LEU A 1 84 ? -3.958 0.788 -7.705 1.00 97.44 84 LEU A N 1
ATOM 626 C CA . LEU A 1 84 ? -4.028 2.246 -7.659 1.00 97.44 84 LEU A CA 1
ATOM 627 C C . LEU A 1 84 ? -5.458 2.720 -7.369 1.00 97.44 84 LEU A C 1
ATOM 629 O O . LEU A 1 84 ? -6.390 2.378 -8.095 1.00 97.44 84 LEU A O 1
ATOM 633 N N . VAL A 1 85 ? -5.608 3.571 -6.356 1.00 97.88 85 VAL A N 1
ATOM 634 C CA . VAL A 1 85 ? -6.858 4.290 -6.074 1.00 97.88 85 VAL A CA 1
ATOM 635 C C . VAL A 1 85 ? -6.766 5.721 -6.598 1.00 97.88 85 VAL A C 1
ATOM 637 O O . VAL A 1 85 ? -7.685 6.193 -7.265 1.00 97.88 85 VAL A O 1
ATOM 640 N N . SER A 1 86 ? -5.663 6.424 -6.318 1.00 96.62 86 SER A N 1
ATOM 641 C CA . SER A 1 86 ? -5.435 7.791 -6.800 1.00 96.62 86 SER A CA 1
ATOM 642 C C . SER A 1 86 ? -3.960 8.207 -6.747 1.00 96.62 86 SER A C 1
ATOM 644 O O . SER A 1 86 ? -3.151 7.626 -6.025 1.00 96.62 86 SER A O 1
ATOM 646 N N . GLY A 1 87 ? -3.615 9.255 -7.503 1.00 94.12 87 GLY A N 1
ATOM 647 C CA . GLY A 1 87 ? -2.261 9.811 -7.559 1.00 94.12 87 GLY A CA 1
ATOM 648 C C . GLY A 1 87 ? -1.331 9.064 -8.517 1.00 94.12 87 GLY A C 1
ATOM 649 O O . GLY A 1 87 ? -1.776 8.358 -9.419 1.00 94.12 87 GLY A O 1
ATOM 650 N N . SER A 1 88 ? -0.023 9.258 -8.347 1.00 91.69 88 SER A N 1
ATOM 651 C CA . SER A 1 88 ? 1.014 8.560 -9.115 1.00 91.69 88 SER A CA 1
ATOM 652 C C . SER A 1 88 ? 2.273 8.420 -8.272 1.00 91.69 88 SER A C 1
ATOM 654 O O . SER A 1 88 ? 2.838 9.432 -7.860 1.00 91.69 88 SER A O 1
ATOM 656 N N . PHE A 1 89 ? 2.727 7.184 -8.047 1.00 92.31 89 PHE A N 1
ATOM 657 C CA . PHE A 1 89 ? 3.942 6.913 -7.276 1.00 92.31 89 PHE A CA 1
ATOM 658 C C . PHE A 1 89 ? 5.182 7.526 -7.947 1.00 92.31 89 PHE A C 1
ATOM 660 O O . PHE A 1 89 ? 5.998 8.163 -7.287 1.00 92.31 89 PHE A O 1
ATOM 667 N N . ALA A 1 90 ? 5.258 7.444 -9.280 1.00 88.88 90 ALA A N 1
ATOM 668 C CA . ALA A 1 90 ? 6.334 8.029 -10.084 1.00 88.88 90 ALA A CA 1
ATOM 669 C C . ALA A 1 90 ? 6.425 9.559 -9.986 1.00 88.88 90 ALA A C 1
ATOM 671 O O . ALA A 1 90 ? 7.463 10.136 -10.298 1.00 88.88 90 ALA A O 1
ATOM 672 N N . GLY A 1 91 ? 5.331 10.221 -9.595 1.00 83.56 91 GLY A N 1
ATOM 673 C CA . GLY A 1 91 ? 5.269 11.674 -9.441 1.00 83.56 91 GLY A CA 1
ATOM 674 C C . GLY A 1 91 ? 5.722 12.184 -8.071 1.00 83.56 91 GLY A C 1
ATOM 675 O O . GLY A 1 91 ? 5.699 13.395 -7.854 1.00 83.56 91 GLY A O 1
ATOM 676 N N . ILE A 1 92 ? 6.089 11.294 -7.145 1.00 84.38 92 ILE A N 1
ATOM 677 C CA . ILE A 1 92 ? 6.510 11.651 -5.786 1.00 84.38 92 ILE A CA 1
ATOM 678 C C . ILE A 1 92 ? 8.028 11.876 -5.773 1.00 84.38 92 ILE A C 1
ATOM 680 O O . ILE A 1 92 ? 8.785 10.993 -6.173 1.00 84.38 92 ILE A O 1
ATOM 684 N N . ASN A 1 93 ? 8.449 13.057 -5.305 1.00 68.31 93 ASN A N 1
ATOM 685 C CA . ASN A 1 93 ? 9.851 13.463 -5.134 1.00 68.31 93 ASN A CA 1
ATOM 686 C C . ASN A 1 93 ? 10.217 13.585 -3.656 1.00 68.31 93 ASN A C 1
ATOM 688 O O . ASN A 1 93 ? 9.371 14.118 -2.898 1.00 68.31 93 ASN A O 1
#

Foldseek 3Di:
DVVVVVVVVVVVVVVPDDDQDDLWDKDKDADADPVRHGQAQAKDKDKDWDAPDDPPHDTQFIFMDIFTAHRRRMDMDTGNPGHGPDHHSSPDD